Protein AF-A0A4U9U2V8-F1 (afdb_monomer_lite)

Organism: Serratia fonticola (NCBI:txid47917)

Sequence (71 aa):
MQLPVELADIDLFEQSQLETVLKVCRSSTSLSEAGRQLFAVSRQQKKQPNDADRLRKYLARFGLNWDEVRK

Foldseek 3Di:
DDQPDPPVPDDPVLVVVVVVLLVLLQVDPDLQNSLCVSCVPVQVVDPDDPSSVVSQVSQVVRVHGSVRSND

Structure (mmCIF, N/CA/C/O backbone):
data_AF-A0A4U9U2V8-F1
#
_entry.id   AF-A0A4U9U2V8-F1
#
loop_
_atom_site.group_PDB
_atom_site.id
_atom_site.type_symbol
_atom_site.label_atom_id
_atom_site.label_alt_id
_atom_site.label_comp_id
_atom_site.label_asym_id
_atom_site.label_entity_id
_atom_site.label_seq_id
_atom_site.pdbx_PDB_ins_code
_atom_site.Cartn_x
_atom_site.Cartn_y
_atom_site.Cartn_z
_atom_site.occupancy
_atom_site.B_iso_or_equiv
_atom_site.auth_seq_id
_atom_site.auth_comp_id
_atom_site.auth_asym_id
_atom_site.auth_a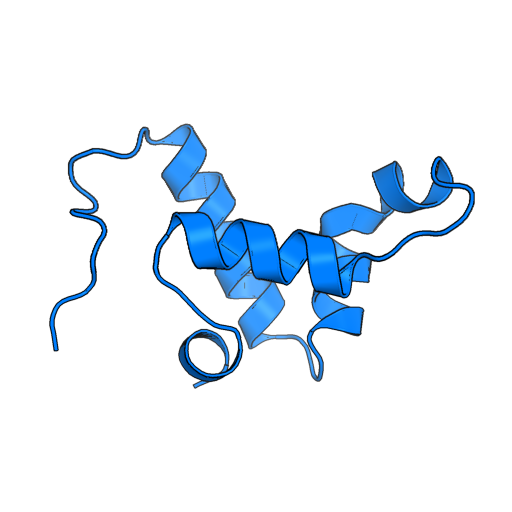tom_id
_atom_site.pdbx_PDB_model_num
ATOM 1 N N . MET A 1 1 ? -17.622 -12.377 2.046 1.00 40.56 1 MET A N 1
ATOM 2 C CA . MET A 1 1 ? -16.199 -11.983 2.015 1.00 40.56 1 MET A CA 1
ATOM 3 C C . MET A 1 1 ? -15.965 -11.115 3.228 1.00 40.56 1 MET A C 1
ATOM 5 O O . MET A 1 1 ? -16.509 -10.022 3.281 1.00 40.56 1 MET A O 1
ATOM 9 N N . GLN A 1 2 ? -15.314 -11.661 4.246 1.00 40.09 2 GLN A N 1
ATOM 10 C CA . GLN A 1 2 ? -15.145 -11.001 5.535 1.00 40.09 2 GLN A CA 1
ATOM 11 C C . GLN A 1 2 ? -13.769 -10.341 5.515 1.00 40.09 2 GLN A C 1
ATOM 13 O O . GLN A 1 2 ? -12.767 -11.042 5.442 1.00 40.09 2 GLN A O 1
ATOM 18 N N . LEU A 1 3 ? -13.742 -9.010 5.461 1.00 47.78 3 LEU A N 1
ATOM 19 C CA . LEU A 1 3 ? -12.524 -8.214 5.603 1.00 47.78 3 LEU A CA 1
ATOM 20 C C . LEU A 1 3 ? -12.099 -8.310 7.078 1.00 47.78 3 LEU A C 1
ATOM 22 O O . LEU A 1 3 ? -12.850 -7.828 7.925 1.00 47.78 3 LEU A O 1
ATOM 26 N N . PRO A 1 4 ? -10.972 -8.954 7.436 1.00 55.28 4 PRO A N 1
ATOM 27 C CA . PRO A 1 4 ? -10.616 -9.163 8.829 1.00 55.28 4 PRO A CA 1
ATOM 28 C C . PRO A 1 4 ? -9.705 -8.031 9.309 1.00 55.28 4 PRO A C 1
ATOM 30 O O . PRO A 1 4 ? -8.540 -8.253 9.607 1.00 55.28 4 PRO A O 1
ATOM 33 N N . VAL A 1 5 ? -10.262 -6.824 9.348 1.00 53.44 5 VAL A N 1
ATOM 34 C CA . VAL A 1 5 ? -9.980 -5.758 10.316 1.00 53.44 5 VAL A CA 1
ATOM 35 C C . VAL A 1 5 ? -11.284 -4.981 10.358 1.00 53.44 5 VAL A C 1
ATOM 37 O O . VAL A 1 5 ? -11.678 -4.390 9.349 1.00 53.44 5 VAL A O 1
ATOM 40 N N . GLU A 1 6 ? -11.997 -5.015 11.481 1.00 56.28 6 GLU A N 1
ATOM 41 C CA . GLU A 1 6 ? -13.018 -3.998 11.684 1.00 56.28 6 GLU A CA 1
ATOM 42 C C . GLU A 1 6 ? -12.283 -2.659 11.640 1.00 56.28 6 GLU A C 1
ATOM 44 O O . GLU A 1 6 ? -11.474 -2.354 12.511 1.00 56.28 6 GLU A O 1
ATOM 49 N N . LEU A 1 7 ? -12.532 -1.855 10.601 1.00 55.16 7 LEU A N 1
ATOM 50 C CA . LEU A 1 7 ? -12.005 -0.488 10.476 1.00 55.16 7 LEU A CA 1
ATOM 51 C C . LEU A 1 7 ? -12.322 0.379 11.719 1.00 55.16 7 LEU A C 1
ATOM 53 O O . LEU A 1 7 ? -11.804 1.484 11.836 1.00 55.16 7 LEU A O 1
ATOM 57 N N . ALA A 1 8 ? -13.174 -0.125 12.619 1.00 58.84 8 ALA A N 1
ATOM 58 C CA . ALA A 1 8 ? -13.525 0.429 13.915 1.00 58.84 8 ALA A CA 1
ATOM 59 C C . ALA A 1 8 ? -12.370 0.450 14.937 1.00 58.84 8 ALA A C 1
ATOM 61 O O . ALA A 1 8 ? -12.401 1.306 15.815 1.00 58.84 8 ALA A O 1
ATOM 62 N N . ASP A 1 9 ? -11.346 -0.404 14.799 1.00 73.81 9 ASP A N 1
ATOM 63 C CA . ASP A 1 9 ? -10.255 -0.535 15.787 1.00 73.81 9 ASP A CA 1
ATOM 64 C C . ASP A 1 9 ? -8.919 0.098 15.348 1.00 73.81 9 ASP A C 1
ATOM 66 O O . ASP A 1 9 ? -7.891 -0.109 15.992 1.00 73.81 9 ASP A O 1
ATOM 70 N N . ILE A 1 10 ? -8.904 0.864 14.251 1.00 82.75 10 ILE A N 1
ATOM 71 C CA . ILE A 1 10 ? -7.698 1.565 13.782 1.00 82.75 10 ILE A CA 1
ATOM 72 C C . ILE A 1 10 ? -7.819 3.072 13.980 1.00 82.75 10 ILE A C 1
ATOM 74 O O . ILE A 1 10 ? -8.761 3.712 13.504 1.00 82.75 10 ILE A O 1
ATOM 78 N N . ASP A 1 11 ? -6.821 3.654 14.643 1.00 89.38 11 ASP A N 1
ATOM 79 C CA . ASP A 1 11 ? -6.755 5.094 14.868 1.00 89.38 11 ASP A CA 1
ATOM 80 C C . ASP A 1 11 ? -6.698 5.867 13.544 1.00 89.38 11 ASP A C 1
ATOM 82 O O . ASP A 1 11 ? -6.199 5.383 12.523 1.00 89.38 11 ASP A O 1
ATOM 86 N N . LEU A 1 12 ? -7.119 7.136 13.569 1.00 89.88 12 LEU A N 1
ATOM 87 C CA . LEU A 1 12 ? -7.076 8.021 12.397 1.00 89.88 12 LEU A CA 1
ATOM 88 C C . LEU A 1 12 ? -5.672 8.100 11.759 1.00 89.88 12 LEU A C 1
ATOM 90 O O . LEU A 1 12 ? -5.539 8.240 10.542 1.00 89.88 12 LEU A O 1
ATOM 94 N N . PHE A 1 13 ? -4.616 7.973 12.568 1.00 90.44 13 PHE A N 1
ATOM 95 C CA . PHE A 1 13 ? -3.232 7.910 12.093 1.00 90.44 13 PHE A CA 1
ATOM 96 C C . PHE A 1 13 ? -2.959 6.663 11.247 1.00 90.44 13 PHE A C 1
ATOM 98 O O . PHE A 1 13 ? -2.346 6.761 10.181 1.00 90.44 13 PHE A O 1
ATOM 105 N N . GLU A 1 14 ? -3.426 5.498 11.696 1.00 90.44 14 GLU A N 1
ATOM 106 C CA . GLU A 1 14 ? -3.281 4.244 10.957 1.00 90.44 14 GLU A CA 1
ATOM 107 C C . GLU A 1 14 ? -4.139 4.249 9.695 1.00 90.44 14 GLU A C 1
ATOM 109 O O . GLU A 1 14 ? -3.665 3.825 8.642 1.00 90.44 14 GLU A O 1
ATOM 114 N N . GLN A 1 15 ? -5.347 4.816 9.763 1.00 90.69 15 GLN A N 1
ATOM 115 C CA . GLN A 1 15 ? -6.215 4.997 8.598 1.00 90.69 15 GLN A CA 1
ATOM 116 C C . GLN A 1 15 ? -5.543 5.856 7.520 1.00 90.69 15 GLN A C 1
ATOM 118 O O . GLN A 1 15 ? -5.468 5.443 6.365 1.00 90.69 15 GLN A O 1
ATOM 123 N N . SER A 1 16 ? -4.998 7.018 7.894 1.00 94.06 16 SER A N 1
ATOM 124 C CA . SER A 1 16 ? -4.305 7.926 6.967 1.00 94.06 16 SER A CA 1
ATOM 125 C 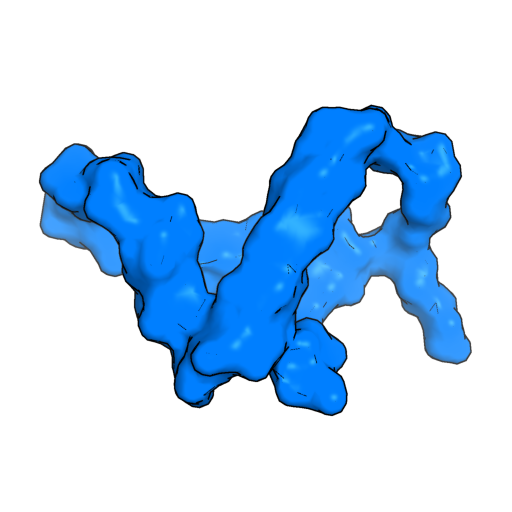C . SER A 1 16 ? -3.073 7.272 6.326 1.00 94.06 16 SER A C 1
ATOM 127 O O . SER A 1 16 ? -2.822 7.395 5.118 1.00 94.06 16 SER A O 1
ATOM 129 N N . GLN A 1 17 ? -2.318 6.506 7.118 1.00 93.94 17 GLN A N 1
ATOM 130 C CA . GLN A 1 17 ? -1.183 5.748 6.606 1.00 93.94 17 GLN A CA 1
ATOM 131 C C . GLN A 1 17 ? -1.630 4.652 5.631 1.00 93.94 17 GLN A C 1
ATOM 133 O O . GLN A 1 17 ? -1.078 4.561 4.532 1.00 93.94 17 GLN A O 1
ATOM 138 N N . LEU A 1 18 ? -2.639 3.857 6.000 1.00 94.25 18 LEU A N 1
ATOM 139 C CA . LEU A 1 18 ? -3.181 2.793 5.161 1.00 94.25 18 LEU A CA 1
ATOM 140 C C . LEU A 1 18 ? -3.717 3.361 3.846 1.00 94.25 18 LEU A C 1
ATOM 142 O O . LEU A 1 18 ? -3.370 2.857 2.783 1.00 94.25 18 LEU A O 1
ATOM 146 N N . GLU A 1 19 ? -4.490 4.445 3.893 1.00 94.75 19 GLU A N 1
ATOM 147 C CA . GLU A 1 19 ? -5.017 5.114 2.703 1.00 94.75 19 GLU A CA 1
ATOM 148 C C . GLU A 1 19 ? -3.888 5.526 1.746 1.00 94.75 19 GLU A C 1
ATOM 150 O O . GLU A 1 19 ? -3.959 5.276 0.539 1.00 94.75 19 GLU A O 1
ATOM 155 N N . THR A 1 20 ? -2.810 6.103 2.282 1.00 96.62 20 THR A N 1
ATOM 156 C CA . THR A 1 20 ? -1.626 6.481 1.499 1.00 96.62 20 THR A CA 1
ATOM 157 C C . THR A 1 20 ? -0.962 5.260 0.862 1.00 96.62 20 THR A C 1
ATOM 159 O O . THR A 1 20 ? -0.637 5.284 -0.328 1.00 96.62 20 THR A O 1
ATOM 162 N N . VAL A 1 21 ? -0.799 4.170 1.618 1.00 96.00 21 VAL A N 1
ATOM 163 C CA . VAL A 1 21 ? -0.240 2.914 1.099 1.00 96.00 21 VAL A CA 1
ATOM 164 C C . VAL A 1 21 ? -1.107 2.352 -0.027 1.00 96.00 21 VAL A C 1
ATOM 166 O O . VAL A 1 21 ? -0.578 2.019 -1.085 1.00 96.00 21 VAL A O 1
ATOM 169 N N . LEU A 1 22 ? -2.428 2.300 0.153 1.00 95.50 22 LEU A N 1
ATOM 170 C CA . LEU A 1 22 ? -3.359 1.792 -0.857 1.00 95.50 22 LEU A CA 1
ATOM 171 C C . LEU A 1 22 ? -3.320 2.624 -2.142 1.00 95.50 22 LEU A C 1
ATOM 173 O O . LEU A 1 22 ? -3.294 2.050 -3.231 1.00 95.50 22 LEU A O 1
ATOM 177 N N . LYS A 1 23 ? -3.270 3.959 -2.034 1.00 96.44 23 LYS A N 1
ATOM 178 C CA . LYS A 1 23 ? -3.135 4.859 -3.193 1.00 96.44 23 LYS A CA 1
ATOM 179 C C . LYS A 1 23 ? -1.879 4.543 -4.004 1.00 96.44 23 LYS A C 1
ATOM 181 O O . LYS A 1 23 ? -1.976 4.363 -5.214 1.00 96.44 23 LYS A O 1
ATOM 186 N N . VAL A 1 24 ? -0.728 4.412 -3.340 1.00 97.25 24 VAL A N 1
ATOM 187 C CA . VAL A 1 24 ? 0.541 4.096 -4.014 1.00 97.25 24 VAL A CA 1
ATOM 188 C C . VAL A 1 24 ? 0.523 2.695 -4.618 1.00 97.25 24 VAL A C 1
ATOM 190 O O . VAL A 1 24 ? 0.979 2.508 -5.744 1.00 97.25 24 VAL A O 1
ATOM 193 N N . CYS A 1 25 ? -0.028 1.705 -3.913 1.00 96.56 25 CYS A N 1
ATOM 194 C CA . CYS A 1 25 ? -0.158 0.351 -4.445 1.00 96.56 25 CYS A CA 1
ATOM 195 C C . CYS A 1 25 ? -0.994 0.322 -5.732 1.00 96.56 25 CYS A C 1
ATOM 197 O O . CYS A 1 25 ? -0.578 -0.299 -6.705 1.00 96.56 25 CYS A O 1
ATOM 199 N N . ARG A 1 26 ? -2.127 1.035 -5.762 1.00 95.81 26 ARG A N 1
ATOM 200 C CA . ARG A 1 26 ? -3.020 1.113 -6.932 1.00 95.81 26 ARG A CA 1
ATOM 201 C C . ARG A 1 26 ? -2.399 1.833 -8.127 1.00 95.81 26 ARG A C 1
ATOM 203 O O . ARG A 1 26 ? -2.696 1.478 -9.260 1.00 95.81 26 ARG A O 1
ATOM 210 N N . SER A 1 27 ? -1.542 2.828 -7.893 1.00 96.06 27 SER A N 1
ATOM 211 C CA . SER A 1 27 ? -0.856 3.556 -8.968 1.00 96.06 27 SER A CA 1
ATOM 212 C C . SER A 1 27 ? 0.424 2.876 -9.464 1.00 96.06 27 SER A C 1
ATOM 214 O O . SER A 1 27 ? 1.000 3.326 -10.450 1.00 96.06 27 SER A O 1
ATOM 216 N N . SER A 1 28 ? 0.905 1.837 -8.777 1.00 97.00 28 SER A N 1
ATOM 217 C CA . SER A 1 28 ? 2.184 1.189 -9.083 1.00 97.00 28 SER A CA 1
ATOM 218 C C . SER A 1 28 ? 2.001 -0.056 -9.948 1.00 97.00 28 SER A C 1
ATOM 220 O O . SER A 1 28 ? 1.078 -0.847 -9.760 1.00 97.00 28 SER A O 1
ATOM 222 N N . THR A 1 29 ? 2.948 -0.305 -10.848 1.00 94.31 29 THR A N 1
ATOM 223 C CA . THR A 1 29 ? 2.932 -1.478 -11.738 1.00 94.31 29 THR A CA 1
ATOM 224 C C . THR A 1 29 ? 3.360 -2.765 -11.027 1.00 94.31 29 THR A C 1
ATOM 226 O O . THR A 1 29 ? 3.009 -3.870 -11.450 1.00 94.31 29 THR A O 1
ATOM 229 N N . SER A 1 30 ? 4.099 -2.643 -9.919 1.00 95.94 30 SER A N 1
ATOM 230 C CA . SER A 1 30 ? 4.593 -3.777 -9.134 1.00 95.94 30 SER A CA 1
ATOM 231 C C . SER A 1 30 ? 4.736 -3.460 -7.644 1.00 95.94 30 SER A C 1
ATOM 233 O O . SER A 1 30 ? 4.956 -2.315 -7.248 1.00 95.94 30 SER A O 1
ATOM 235 N N . LEU A 1 31 ? 4.719 -4.510 -6.817 1.00 95.25 31 LEU A N 1
ATOM 236 C CA . LEU A 1 31 ? 4.944 -4.415 -5.371 1.00 95.25 31 LEU A CA 1
ATOM 237 C C . LEU A 1 31 ? 6.308 -3.784 -5.034 1.00 95.25 31 LEU A C 1
ATOM 239 O O . LEU A 1 31 ? 6.434 -3.007 -4.091 1.00 95.25 31 LEU A O 1
ATOM 243 N N . SER A 1 32 ? 7.336 -4.104 -5.823 1.00 95.50 32 SER A N 1
ATOM 244 C CA . SER A 1 32 ? 8.679 -3.541 -5.656 1.00 95.50 32 SER A CA 1
ATOM 245 C C . SER A 1 32 ? 8.724 -2.047 -5.973 1.00 95.50 32 SER A C 1
ATOM 247 O O . SER A 1 32 ? 9.448 -1.313 -5.309 1.00 95.50 32 SER A O 1
ATOM 249 N N . GLU A 1 33 ? 7.977 -1.588 -6.977 1.00 96.75 33 GLU A N 1
ATOM 250 C CA . GLU A 1 33 ? 7.856 -0.162 -7.294 1.00 96.75 33 GLU A CA 1
ATOM 251 C C . GLU A 1 33 ? 7.138 0.599 -6.177 1.00 96.75 33 GLU A C 1
ATOM 253 O O . GLU A 1 33 ? 7.710 1.549 -5.640 1.00 96.75 33 GLU A O 1
ATOM 258 N N . ALA A 1 34 ? 5.968 0.111 -5.751 1.00 97.44 34 ALA A N 1
ATOM 259 C CA . ALA A 1 34 ? 5.208 0.692 -4.645 1.00 97.44 34 ALA A CA 1
ATOM 260 C C . ALA A 1 34 ? 6.056 0.789 -3.369 1.00 97.44 34 ALA A C 1
ATOM 262 O O . ALA A 1 34 ? 6.115 1.832 -2.719 1.00 97.44 34 ALA A O 1
ATOM 263 N N . GLY A 1 35 ? 6.783 -0.284 -3.040 1.00 97.19 35 GLY A N 1
ATOM 264 C CA . GLY A 1 35 ? 7.690 -0.310 -1.897 1.00 97.19 35 GLY A CA 1
ATOM 265 C C . GLY A 1 35 ? 8.804 0.735 -2.001 1.00 97.19 35 GLY A C 1
ATOM 266 O O . GLY A 1 35 ? 9.079 1.432 -1.024 1.00 97.19 35 GLY A O 1
ATOM 267 N N . ARG A 1 36 ? 9.435 0.897 -3.173 1.00 97.25 36 ARG A N 1
ATOM 268 C CA . ARG A 1 36 ? 10.478 1.923 -3.365 1.00 97.25 36 ARG A CA 1
ATOM 269 C C . ARG A 1 36 ? 9.932 3.337 -3.188 1.00 97.25 36 ARG A C 1
ATOM 271 O O . ARG A 1 36 ? 10.647 4.169 -2.635 1.00 97.25 36 ARG A O 1
ATOM 278 N N . GLN A 1 37 ? 8.705 3.596 -3.636 1.00 97.50 37 GLN A N 1
ATOM 279 C CA . GLN A 1 37 ? 8.051 4.893 -3.477 1.00 97.50 37 GLN A CA 1
ATOM 280 C C . GLN A 1 37 ? 7.705 5.166 -2.006 1.00 97.50 37 GLN A C 1
ATOM 282 O O . GLN A 1 37 ? 8.083 6.206 -1.472 1.00 97.50 37 GLN A O 1
ATOM 287 N N . LEU A 1 38 ? 7.070 4.210 -1.321 1.00 97.38 38 LEU A N 1
ATOM 288 C CA . LEU A 1 38 ? 6.679 4.346 0.089 1.00 97.38 38 LEU A CA 1
ATOM 289 C C . LEU A 1 38 ? 7.880 4.456 1.035 1.00 97.38 38 LEU A C 1
ATOM 291 O O . LEU A 1 38 ? 7.836 5.180 2.027 1.00 97.38 38 LEU A O 1
ATOM 295 N N . PHE A 1 39 ? 8.973 3.753 0.735 1.00 96.44 39 PHE A N 1
ATOM 296 C CA . PHE A 1 39 ? 10.159 3.703 1.589 1.00 96.44 39 PHE A CA 1
ATOM 297 C C . PHE A 1 39 ? 11.341 4.512 1.041 1.00 96.44 39 PHE A C 1
ATOM 299 O O . PHE A 1 39 ? 12.466 4.280 1.484 1.00 96.44 39 PHE A O 1
ATOM 306 N N . ALA A 1 40 ? 11.109 5.474 0.136 1.00 96.19 40 ALA A N 1
ATOM 307 C CA . ALA A 1 40 ? 12.133 6.200 -0.630 1.00 96.19 40 ALA A CA 1
ATOM 308 C C . ALA A 1 40 ? 13.300 6.766 0.203 1.00 96.19 40 ALA A C 1
ATOM 310 O O . ALA A 1 40 ? 14.446 6.741 -0.250 1.00 96.19 40 ALA A O 1
ATOM 311 N N . VAL A 1 41 ? 13.022 7.223 1.429 1.00 96.00 41 VAL A N 1
ATOM 312 C CA . VAL A 1 41 ? 14.036 7.719 2.374 1.00 96.00 41 VAL A CA 1
ATOM 313 C C . VAL A 1 41 ? 14.664 6.566 3.165 1.00 96.00 41 VAL A C 1
ATOM 315 O O . VAL A 1 41 ? 15.869 6.339 3.090 1.00 96.00 41 VAL A O 1
ATOM 318 N N . SER A 1 42 ? 13.855 5.779 3.889 1.00 94.44 42 SER A N 1
ATOM 319 C CA . SER A 1 42 ? 14.369 4.728 4.790 1.00 94.44 42 SER A CA 1
ATOM 320 C C . SER A 1 42 ? 15.151 3.622 4.071 1.00 94.44 42 SER A C 1
ATOM 322 O O . SER A 1 42 ? 16.037 3.009 4.665 1.00 94.44 42 SER A O 1
ATOM 324 N N . ARG A 1 43 ? 14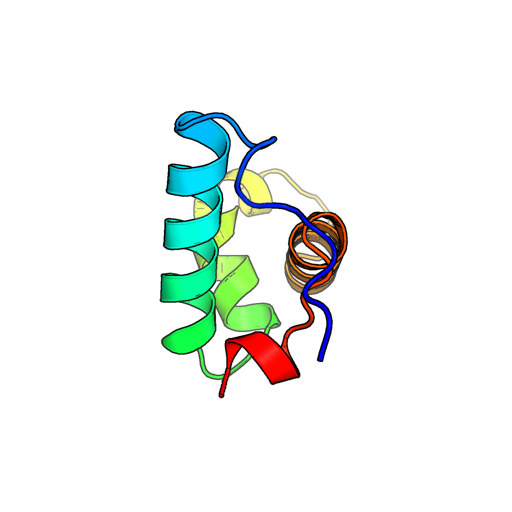.851 3.368 2.789 1.00 94.12 43 ARG A N 1
ATOM 325 C CA . ARG A 1 43 ? 15.550 2.364 1.978 1.00 94.12 43 ARG A CA 1
ATOM 326 C C . ARG A 1 43 ? 17.019 2.708 1.747 1.00 94.12 43 ARG A C 1
ATOM 328 O O . ARG A 1 43 ? 17.828 1.796 1.643 1.00 94.12 43 ARG A O 1
ATOM 335 N N . GLN A 1 44 ? 17.374 3.996 1.720 1.00 94.44 44 GLN A N 1
ATOM 336 C CA . GLN A 1 44 ? 18.755 4.455 1.504 1.00 94.44 44 GLN A CA 1
ATOM 337 C C . GLN A 1 44 ? 19.669 4.106 2.685 1.00 94.44 44 GLN A C 1
ATOM 339 O O . GLN A 1 44 ? 20.877 3.986 2.526 1.00 94.44 44 GLN A O 1
ATOM 344 N N . GLN A 1 45 ? 19.086 3.894 3.866 1.00 93.62 45 GLN A N 1
ATOM 345 C CA . GLN A 1 45 ? 19.808 3.544 5.090 1.00 93.62 45 GLN A CA 1
ATOM 346 C C . GLN A 1 45 ? 19.955 2.024 5.278 1.00 93.62 45 GLN A C 1
ATOM 348 O O . GLN A 1 45 ? 20.553 1.568 6.253 1.00 93.62 45 GLN A O 1
ATOM 353 N N . LYS A 1 46 ? 19.385 1.205 4.385 1.00 89.88 46 LYS A N 1
ATOM 354 C CA . LYS A 1 46 ? 19.451 -0.258 4.471 1.00 89.88 46 LYS A CA 1
ATOM 355 C C . LYS A 1 46 ? 20.553 -0.784 3.559 1.00 89.88 46 LYS A C 1
ATOM 357 O O . LYS A 1 46 ? 20.565 -0.498 2.370 1.00 89.88 46 LYS A O 1
ATOM 362 N N . LYS A 1 47 ? 21.419 -1.647 4.100 1.00 87.62 47 LYS A N 1
ATOM 363 C CA . LYS A 1 47 ? 22.461 -2.349 3.326 1.00 87.62 47 LYS A CA 1
ATOM 364 C C . LYS A 1 47 ? 21.870 -3.198 2.192 1.00 87.62 47 LYS A C 1
ATOM 366 O O . LYS A 1 47 ? 22.470 -3.311 1.133 1.00 87.62 47 LYS A O 1
ATOM 371 N N . GLN A 1 48 ? 20.701 -3.793 2.428 1.00 87.06 48 GLN A N 1
ATOM 372 C CA . GLN A 1 48 ? 19.927 -4.538 1.434 1.00 87.06 48 GLN A CA 1
ATOM 373 C C . GLN A 1 48 ? 18.435 -4.212 1.619 1.00 87.06 48 GLN A C 1
ATOM 375 O O . GLN A 1 48 ? 17.787 -4.786 2.499 1.00 87.06 48 GLN A O 1
ATOM 380 N N . PRO A 1 49 ? 17.882 -3.242 0.873 1.00 86.19 49 PRO A N 1
ATOM 381 C CA . PRO A 1 49 ? 16.471 -2.893 0.983 1.00 86.19 49 PRO A CA 1
ATOM 382 C C . PRO A 1 49 ? 15.594 -3.966 0.319 1.00 86.19 49 PRO A C 1
ATOM 384 O O . PRO A 1 49 ? 15.643 -4.155 -0.893 1.00 86.19 49 PRO A O 1
ATOM 387 N N . ASN A 1 50 ? 14.761 -4.647 1.114 1.00 92.81 50 ASN A N 1
ATOM 388 C CA . ASN A 1 50 ? 13.684 -5.511 0.621 1.00 92.81 50 ASN A CA 1
ATOM 389 C C . ASN A 1 50 ? 12.325 -4.830 0.832 1.00 92.81 50 ASN A C 1
ATOM 391 O O . ASN A 1 50 ? 11.544 -5.171 1.721 1.00 92.81 50 ASN A O 1
ATOM 395 N N . ASP A 1 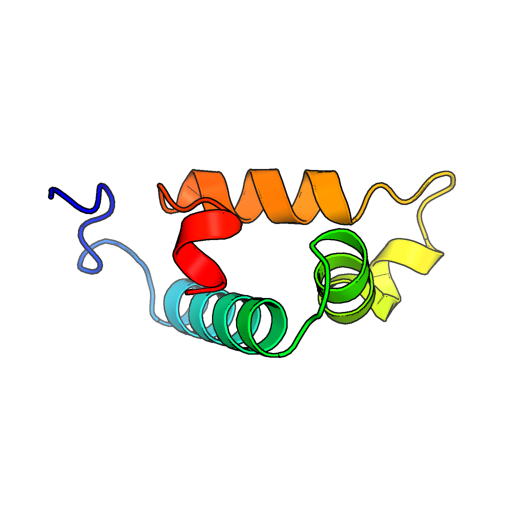51 ? 12.084 -3.803 0.023 1.00 94.88 51 ASP A N 1
ATOM 396 C CA . ASP A 1 51 ? 10.917 -2.928 0.140 1.00 94.88 51 ASP A CA 1
ATOM 397 C C . ASP A 1 51 ? 9.604 -3.662 -0.188 1.00 94.88 51 ASP A C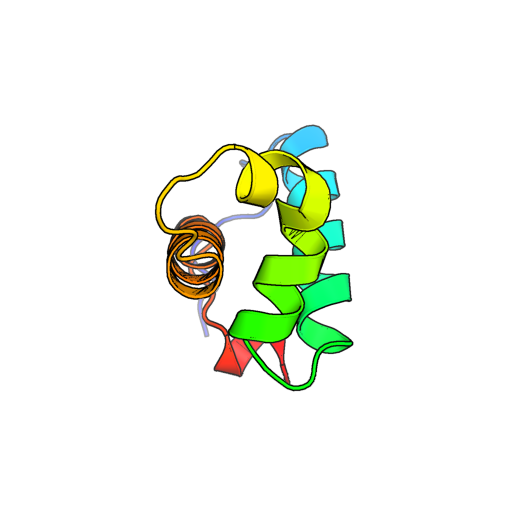 1
ATOM 399 O O . ASP A 1 51 ? 8.575 -3.404 0.435 1.00 94.88 51 ASP A O 1
ATOM 403 N N . ALA A 1 52 ? 9.655 -4.636 -1.103 1.00 95.25 52 ALA A N 1
ATOM 404 C CA . ALA A 1 52 ? 8.513 -5.475 -1.454 1.00 95.25 52 ALA A CA 1
ATOM 405 C C . ALA A 1 52 ? 8.055 -6.351 -0.276 1.00 95.25 52 ALA A C 1
ATOM 407 O O . ALA A 1 52 ? 6.861 -6.438 0.000 1.00 95.25 52 ALA A O 1
ATOM 408 N N . ASP A 1 53 ? 8.990 -6.974 0.451 1.00 95.50 53 ASP A N 1
ATOM 409 C CA . ASP A 1 53 ? 8.661 -7.762 1.645 1.00 95.50 53 ASP A CA 1
ATOM 410 C C . ASP A 1 53 ? 8.106 -6.891 2.777 1.00 95.50 53 ASP A C 1
ATOM 412 O O . ASP A 1 53 ? 7.109 -7.250 3.405 1.00 95.50 53 ASP A O 1
ATOM 416 N N . ARG A 1 54 ? 8.693 -5.705 2.992 1.00 95.38 54 ARG A N 1
ATOM 417 C CA . ARG A 1 54 ? 8.184 -4.731 3.972 1.00 95.38 54 ARG A CA 1
ATOM 418 C C . ARG A 1 54 ? 6.746 -4.326 3.663 1.00 95.38 54 ARG A C 1
ATOM 420 O O . ARG A 1 54 ? 5.919 -4.306 4.571 1.00 95.38 54 ARG A O 1
ATOM 427 N N . LEU A 1 55 ? 6.448 -4.041 2.396 1.00 96.50 55 LEU A N 1
ATOM 428 C CA . LEU A 1 55 ? 5.102 -3.681 1.964 1.00 96.50 55 LEU A CA 1
ATOM 429 C C . LEU A 1 55 ? 4.126 -4.856 2.109 1.00 96.50 55 LEU A C 1
ATOM 431 O O . LEU A 1 55 ? 3.035 -4.675 2.641 1.00 96.50 55 LEU A O 1
ATOM 435 N N . ARG A 1 56 ? 4.530 -6.076 1.732 1.00 96.00 56 ARG A N 1
ATOM 436 C CA . ARG A 1 56 ? 3.705 -7.281 1.920 1.00 96.00 56 ARG A CA 1
ATOM 437 C C . ARG A 1 56 ? 3.344 -7.502 3.391 1.00 96.00 56 ARG A C 1
ATOM 439 O O . ARG A 1 56 ? 2.182 -7.737 3.701 1.00 96.00 56 ARG A O 1
ATOM 446 N N . LYS A 1 57 ? 4.324 -7.391 4.294 1.00 95.50 57 LYS A N 1
ATOM 447 C CA . LYS A 1 57 ? 4.109 -7.505 5.746 1.00 95.50 57 LYS A CA 1
ATOM 448 C C . LYS A 1 57 ? 3.192 -6.412 6.282 1.00 95.50 57 LYS A C 1
ATOM 450 O O . LYS A 1 57 ? 2.380 -6.692 7.154 1.00 95.50 57 LYS A O 1
ATOM 455 N N . TYR A 1 58 ? 3.312 -5.188 5.765 1.00 95.06 58 TYR A N 1
ATOM 456 C CA . TYR A 1 58 ? 2.424 -4.092 6.138 1.00 95.06 58 TYR A CA 1
ATOM 457 C C . TYR A 1 58 ? 0.972 -4.394 5.753 1.00 95.06 58 TYR A C 1
ATOM 459 O O . TYR A 1 58 ? 0.109 -4.346 6.618 1.00 95.06 58 TYR A O 1
ATOM 467 N N . LEU A 1 59 ? 0.711 -4.777 4.499 1.00 94.38 59 LEU A N 1
ATOM 468 C CA . LEU A 1 59 ? -0.639 -5.114 4.026 1.00 94.38 59 LEU A CA 1
ATOM 469 C C . LEU A 1 59 ? -1.255 -6.280 4.814 1.00 94.38 59 LEU A C 1
ATOM 471 O O . LEU A 1 59 ? -2.420 -6.215 5.199 1.00 94.38 59 LEU A O 1
ATOM 475 N N . ALA A 1 60 ? -0.450 -7.295 5.143 1.00 93.19 60 ALA A N 1
ATOM 476 C CA . ALA A 1 60 ? -0.901 -8.449 5.915 1.00 93.19 60 ALA A CA 1
ATOM 477 C C . ALA A 1 60 ? -1.391 -8.090 7.332 1.00 93.19 60 ALA A C 1
ATOM 479 O O . ALA A 1 60 ? -2.263 -8.783 7.850 1.00 93.19 60 ALA A O 1
ATOM 480 N N . ARG A 1 61 ? -0.897 -6.999 7.946 1.00 90.75 61 ARG A N 1
ATOM 481 C CA . ARG A 1 61 ? -1.427 -6.495 9.233 1.00 90.75 61 ARG A CA 1
ATOM 482 C C . ARG A 1 61 ? -2.893 -6.074 9.137 1.00 90.75 61 ARG A C 1
ATOM 484 O O . ARG A 1 61 ? -3.585 -6.105 10.144 1.00 90.75 61 ARG A O 1
ATOM 491 N N . PHE A 1 62 ? -3.339 -5.699 7.940 1.00 89.94 62 PHE A N 1
ATOM 492 C CA . PHE A 1 62 ? -4.711 -5.290 7.650 1.00 89.94 62 PHE A CA 1
ATOM 493 C C . PHE A 1 62 ? -5.530 -6.401 6.979 1.00 89.94 62 PHE A C 1
ATOM 495 O O . PHE A 1 62 ? -6.608 -6.140 6.454 1.00 89.94 62 PHE A O 1
ATOM 502 N N . GLY A 1 63 ? -5.005 -7.632 6.934 1.00 89.88 63 GLY A N 1
ATOM 503 C CA . GLY A 1 63 ? -5.647 -8.737 6.224 1.00 89.88 63 GLY A CA 1
ATOM 504 C C . GLY A 1 63 ? -5.695 -8.551 4.705 1.00 89.88 63 GLY A C 1
ATOM 505 O O . GLY A 1 63 ? -6.493 -9.210 4.049 1.00 89.88 63 GLY A O 1
ATOM 506 N N . LEU A 1 64 ? -4.864 -7.660 4.152 1.00 92.25 64 LEU A N 1
ATOM 507 C CA . LEU A 1 64 ? -4.815 -7.348 2.727 1.00 92.25 64 LEU A CA 1
ATOM 508 C C . LEU A 1 64 ? -3.626 -8.030 2.054 1.00 92.25 64 LEU A C 1
ATOM 510 O O . LEU A 1 64 ? -2.541 -8.158 2.631 1.00 92.25 64 LEU A O 1
ATOM 514 N N . ASN A 1 65 ? -3.791 -8.374 0.781 1.00 94.06 65 ASN A N 1
ATOM 515 C CA . ASN A 1 65 ? -2.679 -8.734 -0.092 1.00 94.06 65 ASN A CA 1
ATOM 516 C C . ASN A 1 65 ? -2.576 -7.819 -1.324 1.00 94.06 65 ASN A C 1
ATOM 518 O O . ASN A 1 65 ? -3.470 -7.041 -1.643 1.00 94.06 65 ASN A O 1
ATOM 522 N N . TRP A 1 66 ? -1.434 -7.888 -2.012 1.00 94.31 66 TRP A N 1
ATOM 523 C CA . TRP A 1 66 ? -1.149 -7.045 -3.177 1.00 94.31 66 TRP A CA 1
ATOM 524 C C . TRP A 1 66 ? -2.188 -7.189 -4.295 1.00 94.31 66 TRP A C 1
ATOM 526 O O . TRP A 1 66 ? -2.616 -6.189 -4.868 1.00 94.31 66 TRP A O 1
ATOM 536 N N . ASP A 1 67 ? -2.597 -8.421 -4.595 1.00 92.38 67 ASP A N 1
ATOM 537 C CA . ASP A 1 67 ? -3.517 -8.710 -5.693 1.00 92.38 67 ASP A CA 1
ATOM 538 C C . ASP A 1 67 ? -4.945 -8.234 -5.396 1.00 92.38 67 ASP A C 1
ATOM 540 O O . ASP A 1 67 ? -5.686 -7.905 -6.319 1.00 92.38 67 ASP A O 1
ATOM 544 N N . GLU A 1 68 ? -5.331 -8.148 -4.122 1.00 90.94 68 GLU A N 1
ATOM 545 C CA . GLU A 1 68 ? -6.583 -7.520 -3.684 1.00 90.94 68 GLU A CA 1
ATOM 546 C C . GLU A 1 68 ? -6.536 -5.997 -3.786 1.00 90.94 68 GLU A C 1
ATOM 548 O O . GLU A 1 68 ? -7.521 -5.382 -4.179 1.00 90.94 68 GLU A O 1
ATOM 553 N N . VAL A 1 69 ? -5.396 -5.386 -3.455 1.00 92.06 69 VAL A N 1
ATOM 554 C CA . VAL A 1 69 ? -5.243 -3.923 -3.458 1.00 92.06 69 VAL A CA 1
ATOM 555 C C . VAL A 1 69 ? -5.109 -3.353 -4.872 1.00 92.06 69 VAL A C 1
ATOM 557 O O . VAL A 1 69 ? -5.530 -2.219 -5.099 1.00 92.06 69 VAL A O 1
ATOM 560 N N . ARG A 1 70 ? -4.518 -4.107 -5.811 1.00 87.81 70 ARG A N 1
ATOM 561 C CA . ARG A 1 70 ? -4.310 -3.672 -7.206 1.00 87.81 70 ARG A CA 1
ATOM 562 C C . ARG A 1 70 ? -5.570 -3.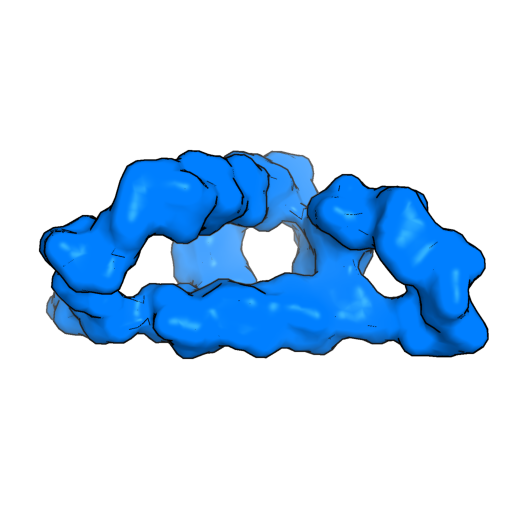774 -8.080 1.00 87.81 70 ARG A C 1
ATOM 564 O O . ARG A 1 70 ? -5.558 -3.248 -9.189 1.00 87.81 70 ARG A O 1
ATOM 571 N N . LYS A 1 71 ? -6.605 -4.488 -7.634 1.00 71.06 71 LYS A N 1
ATOM 572 C CA . LYS A 1 71 ? -7.907 -4.516 -8.320 1.00 71.06 71 LYS A CA 1
ATOM 573 C C . LYS A 1 71 ? -8.615 -3.172 -8.188 1.00 71.06 71 LYS A C 1
ATOM 575 O O . LYS A 1 71 ? -9.262 -2.796 -9.186 1.00 71.06 71 LYS A O 1
#

Secondary structure (DSSP, 8-state):
---SS-GGGS-HHHHHHHHHHHHHHHH-SSHHHHHHHHTTTGGGG-SS--HHHHHHHHHHTTT--HHHH--

Radius of gyration: 12.52 Å; chains: 1; bounding box: 39×20×28 Å

pLDDT: mean 88.3, std 14.28, range [40.09, 97.5]